Protein AF-A0A7J2YUZ9-F1 (afdb_monomer)

Foldseek 3Di:
DPPPDPPPPPPDDDPQPAKWWWWQDPPPRDTDTDGPPDQWDQDPPPRDIDGPV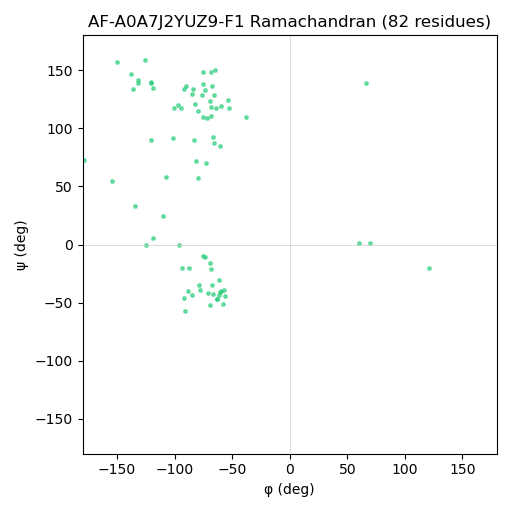PTDTDDIGSHPVVVVVVNVVVDVVVDVPPPD

Mean predicted aligned error: 11.41 Å

Radius of gyration: 17.22 Å; Cα contacts (8 Å, |Δi|>4): 108; chains: 1; bounding box: 45×45×33 Å

Solvent-accessible surface area (backbone atoms only — not comparable to full-atom values): 5470 Å² total; per-residue (Å²): 142,81,84,74,77,92,75,87,79,86,83,77,86,70,86,77,56,65,40,32,32,36,31,40,40,92,84,78,64,46,80,42,82,41,55,72,85,60,58,68,47,68,38,92,87,74,67,47,80,41,46,57,84,80,40,55,71,77,47,77,19,68,44,75,64,55,43,50,52,52,50,51,50,59,44,61,73,68,47,80,78,76,76,128

Sequence (84 aa):
MLSICVWKRLSEANPKMPPTLIVKCPKCSGYMLTTKGQKTKICPYCGANVNLQKAQRIAAANTAFEASEILRKLKSERGFDRKP

pLDDT: mean 72.99, std 14.82, range [39.5, 88.75]

Structure (mmCIF, N/CA/C/O backbone):
data_AF-A0A7J2YUZ9-F1
#
_entry.id   AF-A0A7J2YUZ9-F1
#
loop_
_atom_site.group_PDB
_atom_site.id
_atom_site.type_symbol
_atom_site.label_atom_id
_atom_site.label_alt_id
_atom_site.label_comp_id
_atom_site.label_asym_id
_atom_site.label_entity_id
_atom_site.label_seq_id
_atom_site.pdbx_PDB_ins_code
_atom_site.Cartn_x
_atom_site.Cartn_y
_atom_site.Cartn_z
_atom_site.occupancy
_atom_site.B_iso_or_equiv
_atom_site.auth_seq_id
_atom_site.auth_comp_id
_atom_site.auth_asym_id
_atom_site.auth_atom_id
_atom_site.pdbx_PDB_model_num
ATOM 1 N N . MET A 1 1 ? 37.495 28.237 -19.398 1.00 46.44 1 MET A N 1
ATOM 2 C CA . MET A 1 1 ? 37.383 26.961 -18.657 1.00 46.44 1 MET A CA 1
ATOM 3 C C . MET A 1 1 ? 36.872 27.285 -17.264 1.00 46.44 1 MET A C 1
ATOM 5 O O . MET A 1 1 ? 37.649 27.795 -1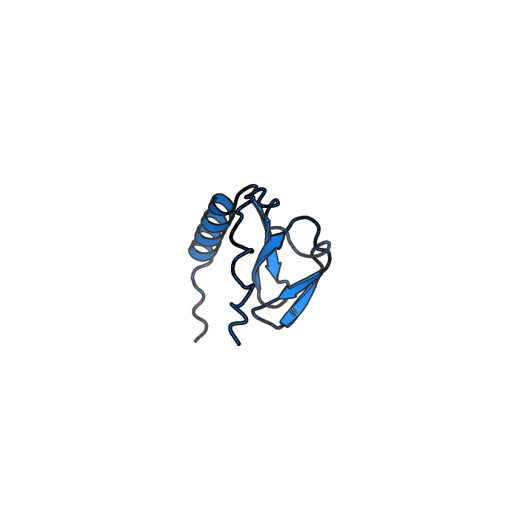6.482 1.00 46.44 1 MET A O 1
ATOM 9 N N . LEU A 1 2 ? 35.571 27.124 -17.015 1.00 39.50 2 LEU A N 1
ATOM 10 C CA . LEU A 1 2 ? 34.924 27.052 -15.691 1.00 39.50 2 LEU A CA 1
ATOM 11 C C . LEU A 1 2 ? 33.431 26.826 -15.972 1.00 39.50 2 LEU A C 1
ATOM 13 O O . LEU A 1 2 ? 32.609 27.735 -15.922 1.00 39.50 2 LEU A O 1
ATOM 17 N N . SER A 1 3 ? 33.109 25.605 -16.405 1.00 44.41 3 SER A N 1
ATOM 18 C CA . SER A 1 3 ? 31.725 25.160 -16.557 1.00 44.41 3 SER A CA 1
ATOM 19 C C . SER A 1 3 ? 31.266 24.706 -15.177 1.00 44.41 3 SER A C 1
ATOM 21 O O . SER A 1 3 ? 31.525 23.588 -14.740 1.00 44.41 3 SER A O 1
ATOM 23 N N . ILE A 1 4 ? 30.720 25.658 -14.430 1.00 50.50 4 ILE A N 1
ATOM 24 C CA . ILE A 1 4 ? 30.211 25.454 -13.082 1.00 50.50 4 ILE A CA 1
ATOM 25 C C . ILE A 1 4 ? 28.929 24.636 -13.237 1.00 50.50 4 ILE A C 1
ATOM 27 O O . ILE A 1 4 ? 27.935 25.118 -13.775 1.00 50.50 4 ILE A O 1
ATOM 31 N N . CYS A 1 5 ? 29.002 23.372 -12.828 1.00 41.97 5 CYS A N 1
ATOM 32 C CA . CYS A 1 5 ? 27.929 22.390 -12.836 1.00 41.97 5 CYS A CA 1
ATOM 33 C C . CYS A 1 5 ? 26.559 22.990 -12.473 1.00 41.97 5 CYS A C 1
ATOM 35 O O . CYS A 1 5 ? 26.280 23.300 -11.312 1.0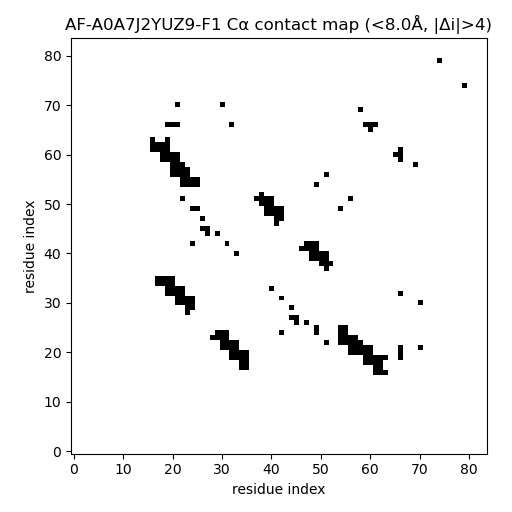0 41.97 5 CYS A O 1
ATOM 37 N N . VAL A 1 6 ? 25.670 23.069 -13.464 1.00 46.97 6 VAL A N 1
ATOM 38 C CA . VAL A 1 6 ? 24.239 23.370 -13.309 1.00 46.97 6 VAL A CA 1
ATOM 39 C C . VAL A 1 6 ? 23.538 22.149 -12.699 1.00 46.97 6 VAL A C 1
ATOM 41 O O . VAL A 1 6 ? 22.823 21.424 -13.377 1.00 46.97 6 VAL A O 1
ATOM 44 N N . TRP A 1 7 ? 23.801 21.852 -11.425 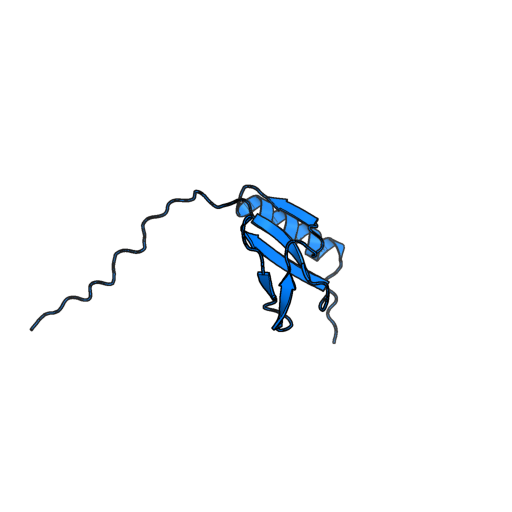1.00 48.12 7 TRP A N 1
ATOM 45 C CA . TRP A 1 7 ? 23.157 20.742 -10.693 1.00 48.12 7 TRP A CA 1
ATOM 46 C C . TRP A 1 7 ? 22.356 21.205 -9.470 1.00 48.12 7 TRP A C 1
ATOM 48 O O . TRP A 1 7 ? 21.812 20.397 -8.722 1.00 48.12 7 TRP A O 1
ATOM 58 N N . LYS A 1 8 ? 22.225 22.517 -9.259 1.00 49.91 8 LYS A N 1
ATOM 59 C CA . LYS A 1 8 ? 21.617 23.081 -8.049 1.00 49.91 8 LYS A CA 1
ATOM 60 C C . LYS A 1 8 ? 20.233 23.675 -8.313 1.00 49.91 8 LYS A C 1
ATOM 62 O O . LYS A 1 8 ? 20.022 24.862 -8.090 1.00 49.91 8 LYS A O 1
ATOM 67 N N . ARG A 1 9 ? 19.292 22.866 -8.821 1.00 51.25 9 ARG A N 1
ATOM 68 C CA . ARG A 1 9 ? 17.880 23.289 -8.930 1.00 51.25 9 ARG A CA 1
ATOM 69 C C . ARG A 1 9 ? 16.858 22.147 -8.937 1.00 51.25 9 ARG A C 1
ATOM 71 O O . ARG A 1 9 ? 16.030 22.049 -9.828 1.00 51.25 9 ARG A O 1
ATOM 78 N N . LEU A 1 10 ? 16.909 21.284 -7.924 1.00 47.94 10 LEU A N 1
ATOM 79 C CA . LEU A 1 10 ? 15.805 20.370 -7.574 1.00 47.94 10 LEU A CA 1
ATOM 80 C C . LEU A 1 10 ? 15.545 20.382 -6.055 1.00 47.94 10 LEU A C 1
ATOM 82 O O . LEU A 1 10 ? 15.208 19.368 -5.456 1.00 47.94 10 LEU A O 1
ATOM 86 N N . SER A 1 11 ? 15.744 21.538 -5.415 1.00 49.09 11 SER A N 1
ATOM 87 C CA . SER A 1 11 ? 15.537 21.746 -3.975 1.00 49.09 11 SER A CA 1
ATOM 88 C C . SER A 1 11 ? 14.334 22.642 -3.668 1.00 49.09 11 SER A C 1
ATOM 90 O O . SER A 1 11 ? 14.293 23.272 -2.617 1.00 49.09 11 SER A O 1
ATOM 92 N N . GLU A 1 12 ? 13.356 22.724 -4.569 1.00 51.22 12 GLU A N 1
ATOM 93 C CA . GLU A 1 12 ? 12.117 23.466 -4.327 1.00 51.22 12 GLU A CA 1
ATOM 94 C C . GLU A 1 12 ? 11.008 22.477 -3.969 1.00 51.22 12 GLU A C 1
ATOM 96 O O . GLU A 1 12 ? 10.333 21.881 -4.808 1.00 51.22 12 GLU A O 1
ATOM 101 N N . ALA A 1 13 ? 10.889 22.271 -2.660 1.00 51.75 13 ALA A N 1
ATOM 102 C CA . ALA A 1 13 ? 9.777 21.617 -2.009 1.00 51.75 13 ALA A CA 1
ATOM 103 C C . ALA A 1 13 ? 8.450 22.261 -2.437 1.00 51.75 13 ALA A C 1
ATOM 105 O O . ALA A 1 13 ? 8.170 23.414 -2.121 1.00 51.75 13 ALA A O 1
ATOM 106 N N . ASN A 1 14 ? 7.591 21.479 -3.084 1.00 52.75 14 ASN A N 1
ATOM 107 C CA . ASN A 1 14 ? 6.157 21.732 -3.108 1.00 52.75 14 ASN A CA 1
ATOM 108 C C . ASN A 1 14 ? 5.473 20.503 -2.499 1.00 52.75 14 ASN A C 1
ATOM 110 O O . ASN A 1 14 ? 5.193 19.543 -3.221 1.00 52.75 14 ASN A O 1
ATOM 114 N N . PRO A 1 15 ? 5.244 20.459 -1.173 1.00 57.81 15 PRO A N 1
ATOM 115 C CA . PRO A 1 15 ? 4.627 19.316 -0.524 1.00 57.81 15 PRO A CA 1
ATOM 116 C C . PRO A 1 15 ? 3.108 19.357 -0.728 1.00 57.81 15 PRO A C 1
ATOM 118 O O . PRO A 1 15 ? 2.336 19.304 0.222 1.00 57.81 15 PRO A O 1
ATOM 121 N N . LYS A 1 16 ? 2.645 19.383 -1.980 1.00 51.22 16 LYS A N 1
ATOM 122 C CA . LYS A 1 16 ? 1.355 18.770 -2.303 1.00 51.22 16 LYS A CA 1
ATOM 123 C C . LYS A 1 16 ? 1.610 17.283 -2.458 1.00 51.22 16 LYS A C 1
ATOM 125 O O . LYS A 1 16 ? 1.675 16.749 -3.561 1.00 51.22 16 LYS A O 1
ATOM 130 N N . MET A 1 17 ? 1.858 16.638 -1.322 1.00 59.09 17 MET A N 1
ATOM 131 C CA . MET A 1 17 ? 2.050 15.203 -1.289 1.00 59.09 17 MET A CA 1
ATOM 132 C C . MET A 1 17 ? 0.733 14.561 -1.727 1.00 59.09 17 MET A C 1
ATOM 134 O O . MET A 1 17 ? -0.300 14.801 -1.101 1.00 59.09 17 MET A O 1
ATOM 138 N N . PRO A 1 18 ? 0.717 13.819 -2.839 1.00 63.44 18 PRO A N 1
ATOM 139 C CA . PRO A 1 18 ? -0.519 13.237 -3.315 1.00 63.44 18 PRO A CA 1
ATOM 140 C C . PRO A 1 18 ? -0.979 12.153 -2.330 1.00 63.44 18 PRO A C 1
ATOM 142 O O . PRO A 1 18 ? -0.138 11.493 -1.704 1.00 63.44 18 PRO A O 1
ATOM 145 N N . PRO A 1 19 ? -2.300 11.942 -2.189 1.00 67.12 19 PRO A N 1
ATOM 146 C CA . PRO A 1 19 ? -2.830 10.967 -1.251 1.00 67.12 19 PRO A CA 1
ATOM 147 C C . PRO A 1 19 ? -2.187 9.603 -1.506 1.00 67.12 19 PRO A C 1
ATOM 149 O O . PRO A 1 19 ? -2.171 9.087 -2.631 1.00 67.12 19 PRO A O 1
ATOM 152 N N . THR A 1 20 ? -1.598 9.058 -0.450 1.00 79.44 20 THR A N 1
ATOM 153 C CA . THR A 1 20 ? -0.819 7.831 -0.478 1.00 79.44 20 THR A CA 1
ATOM 154 C C . THR A 1 20 ? -1.715 6.680 -0.048 1.00 79.44 20 THR A C 1
ATOM 156 O O . THR A 1 20 ? -2.271 6.663 1.042 1.00 79.44 20 THR A O 1
ATOM 159 N N . LEU A 1 21 ? -1.878 5.701 -0.921 1.00 83.50 21 LEU A N 1
ATOM 160 C CA . LEU A 1 21 ? -2.600 4.470 -0.660 1.00 83.50 21 LEU A CA 1
ATOM 161 C C . LEU A 1 21 ? -1.624 3.413 -0.144 1.00 83.50 21 LEU A C 1
ATOM 163 O O . LEU A 1 21 ? -0.555 3.201 -0.720 1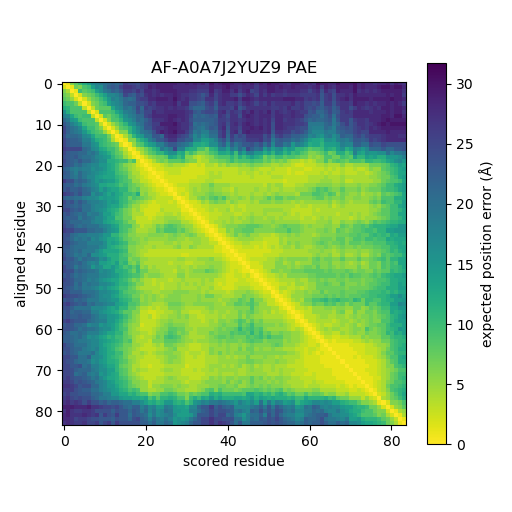.00 83.50 21 LEU A O 1
ATOM 167 N N . ILE A 1 22 ? -2.017 2.720 0.916 1.00 87.12 22 ILE A N 1
ATOM 168 C CA . ILE A 1 22 ? -1.327 1.541 1.427 1.00 87.12 22 ILE A CA 1
ATOM 169 C C . ILE A 1 22 ? -2.004 0.318 0.819 1.00 87.12 22 ILE A C 1
ATOM 171 O O . ILE A 1 22 ? -3.192 0.061 1.035 1.00 87.12 22 ILE A O 1
ATOM 175 N N . VAL A 1 23 ? -1.240 -0.434 0.034 1.00 86.25 23 VAL A N 1
ATOM 176 C CA . VAL A 1 23 ? -1.727 -1.583 -0.729 1.00 86.25 23 VAL A CA 1
ATOM 177 C C . VAL A 1 23 ? -0.979 -2.836 -0.303 1.00 86.25 23 VAL A C 1
ATOM 179 O O . VAL A 1 23 ? 0.241 -2.811 -0.114 1.00 86.25 23 VAL A O 1
ATOM 182 N N . LYS A 1 24 ? -1.710 -3.944 -0.172 1.00 84.44 24 LYS A N 1
ATOM 183 C CA . LYS A 1 24 ? -1.124 -5.266 0.058 1.00 84.44 24 LYS A CA 1
ATOM 184 C C . LYS A 1 24 ? -0.726 -5.884 -1.279 1.00 84.44 24 LYS A C 1
ATOM 186 O O . LYS A 1 24 ? -1.541 -5.960 -2.199 1.00 84.44 24 LYS A O 1
ATOM 191 N N . CYS A 1 25 ? 0.510 -6.361 -1.393 1.00 83.00 25 CYS A N 1
ATOM 192 C CA . CYS A 1 25 ? 0.898 -7.188 -2.529 1.00 83.00 25 CYS A CA 1
ATOM 193 C C . CYS A 1 25 ? 0.131 -8.523 -2.473 1.00 83.00 25 CYS A C 1
ATOM 195 O O . CYS A 1 25 ? 0.204 -9.202 -1.447 1.00 83.00 25 CYS A O 1
ATOM 197 N N . PRO A 1 26 ? -0.545 -8.951 -3.554 1.00 79.25 26 PRO A N 1
ATOM 198 C CA . PRO A 1 26 ? -1.239 -10.237 -3.578 1.00 79.25 26 PRO A CA 1
ATOM 199 C C . PRO A 1 26 ? -0.282 -11.439 -3.561 1.00 79.25 26 PRO A C 1
ATOM 201 O O . PRO A 1 26 ? -0.697 -12.525 -3.184 1.00 79.25 26 PRO A O 1
ATOM 204 N N . LYS A 1 27 ? 0.988 -11.260 -3.960 1.00 81.06 27 LYS A N 1
ATOM 205 C CA . LYS A 1 27 ? 1.975 -12.350 -4.031 1.00 81.06 27 LYS A CA 1
ATOM 206 C C . LYS A 1 27 ? 2.778 -12.519 -2.746 1.00 81.06 27 LYS A C 1
ATOM 208 O O . LYS A 1 27 ? 2.777 -13.592 -2.166 1.00 81.06 27 LYS A O 1
ATOM 213 N N . CYS A 1 28 ? 3.463 -11.467 -2.295 1.00 78.25 28 CYS A N 1
ATOM 214 C CA . CYS A 1 28 ? 4.338 -11.554 -1.121 1.00 78.25 28 CYS A CA 1
ATOM 215 C C . CYS A 1 28 ? 3.678 -11.093 0.180 1.00 78.25 28 CYS A C 1
ATOM 217 O O . CYS A 1 28 ? 4.334 -11.070 1.214 1.00 78.25 28 CYS A O 1
ATOM 219 N N . SER A 1 29 ? 2.410 -10.664 0.144 1.00 79.44 29 SER A N 1
ATOM 220 C CA . SER A 1 29 ? 1.673 -10.085 1.279 1.00 79.44 29 SER A CA 1
ATOM 221 C C . SER A 1 29 ? 2.273 -8.807 1.895 1.00 79.44 29 SER A C 1
ATOM 223 O O . SER A 1 29 ? 1.682 -8.244 2.823 1.00 79.44 29 SER A O 1
ATOM 225 N N . GLY A 1 30 ? 3.388 -8.312 1.348 1.00 82.19 30 GLY A N 1
ATOM 226 C CA . GLY A 1 30 ? 4.059 -7.093 1.781 1.00 82.19 30 GLY A CA 1
ATOM 227 C C . GLY A 1 30 ? 3.211 -5.844 1.559 1.00 82.19 30 GLY A C 1
ATOM 228 O O . GLY A 1 30 ? 2.399 -5.771 0.633 1.00 82.19 30 GLY A O 1
ATOM 229 N N . TYR A 1 31 ? 3.409 -4.852 2.421 1.00 85.00 31 TYR A N 1
ATOM 230 C CA . TYR A 1 31 ? 2.736 -3.562 2.333 1.00 85.00 31 TYR A CA 1
ATOM 231 C C . TYR A 1 31 ? 3.542 -2.591 1.481 1.00 85.00 31 TYR A C 1
ATOM 233 O O . TYR A 1 31 ? 4.758 -2.481 1.630 1.00 85.00 31 TYR A O 1
ATOM 241 N N . MET A 1 32 ? 2.862 -1.862 0.605 1.00 83.56 32 MET A N 1
ATOM 242 C CA . MET A 1 32 ? 3.488 -0.886 -0.276 1.00 83.56 32 MET A CA 1
ATOM 243 C C . MET A 1 32 ? 2.729 0.429 -0.246 1.00 83.56 32 MET A C 1
ATOM 245 O O . MET A 1 32 ? 1.500 0.446 -0.260 1.00 83.56 32 MET A O 1
ATOM 249 N N . LEU A 1 33 ? 3.481 1.526 -0.278 1.00 84.75 33 LEU A N 1
ATOM 250 C CA . LEU A 1 33 ? 2.945 2.865 -0.494 1.00 84.75 33 LEU A CA 1
ATOM 251 C C . LEU A 1 33 ? 2.785 3.108 -1.986 1.00 84.75 33 LEU A C 1
ATOM 253 O O . LEU A 1 33 ? 3.704 2.828 -2.758 1.00 84.75 33 LEU A O 1
ATOM 257 N N . THR A 1 34 ? 1.649 3.639 -2.410 1.00 83.19 34 THR A N 1
ATOM 258 C CA . THR A 1 34 ? 1.439 4.063 -3.791 1.00 83.19 34 THR A CA 1
ATOM 259 C C . THR A 1 34 ? 0.711 5.389 -3.846 1.00 83.19 34 THR A C 1
ATOM 261 O O . THR A 1 34 ? -0.138 5.679 -3.015 1.00 83.19 34 THR A O 1
ATOM 264 N N . THR A 1 35 ? 1.020 6.192 -4.851 1.00 82.25 35 THR A N 1
ATOM 265 C CA . THR A 1 35 ? 0.307 7.437 -5.100 1.00 82.25 35 THR A CA 1
ATOM 266 C C . THR A 1 35 ? -1.056 7.150 -5.729 1.00 82.25 35 THR A C 1
ATOM 268 O O . THR A 1 35 ? -1.169 6.311 -6.632 1.00 82.25 35 THR A O 1
ATOM 271 N N . LYS A 1 36 ? -2.101 7.857 -5.288 1.00 74.94 36 LYS A N 1
ATOM 272 C CA . LYS A 1 36 ? -3.423 7.818 -5.927 1.00 74.94 36 LYS A CA 1
ATOM 273 C C . LYS A 1 36 ? -3.299 8.276 -7.388 1.00 74.94 36 LYS A C 1
ATOM 275 O O . LYS A 1 36 ? -2.873 9.392 -7.652 1.00 74.94 36 LYS A O 1
ATOM 280 N N . GLY A 1 37 ? -3.652 7.398 -8.326 1.00 75.12 37 GLY A N 1
ATOM 281 C CA . GLY A 1 37 ? -3.587 7.660 -9.773 1.00 75.12 37 GLY A CA 1
ATOM 282 C C . GLY A 1 37 ? -2.695 6.689 -10.546 1.00 75.12 37 GLY A C 1
ATOM 283 O O . GLY A 1 37 ? -2.899 6.501 -11.744 1.00 75.12 37 GLY A O 1
ATOM 284 N N . GLN A 1 38 ? -1.775 5.994 -9.871 1.00 80.50 38 GLN A N 1
ATOM 285 C CA . GLN A 1 38 ? -0.988 4.949 -10.522 1.00 80.50 38 GLN A CA 1
ATOM 286 C C . GLN A 1 38 ? -1.845 3.702 -10.777 1.00 80.50 38 GLN A C 1
ATOM 288 O O . GLN A 1 38 ? -2.559 3.233 -9.888 1.00 80.50 38 GLN A O 1
ATOM 293 N N . LYS A 1 39 ? -1.777 3.157 -11.998 1.00 82.12 39 LYS A N 1
ATOM 294 C CA . LYS A 1 39 ? -2.534 1.953 -12.398 1.00 82.12 39 LYS A CA 1
ATOM 295 C C . LYS A 1 39 ? -1.799 0.668 -12.019 1.00 82.12 39 LYS A C 1
ATOM 297 O O . LYS A 1 39 ? -2.396 -0.266 -11.487 1.00 82.12 39 LYS A O 1
ATOM 302 N N . THR A 1 40 ? -0.493 0.642 -12.259 1.00 84.00 40 THR A N 1
ATOM 303 C CA . THR A 1 40 ? 0.373 -0.519 -12.041 1.00 84.00 40 THR A CA 1
ATOM 304 C C . THR A 1 40 ? 1.614 -0.104 -11.276 1.00 84.00 40 THR A C 1
ATOM 306 O O . THR A 1 40 ? 2.198 0.944 -11.555 1.00 84.00 40 THR A O 1
ATOM 309 N N . LYS A 1 41 ? 2.035 -0.934 -10.326 1.00 84.62 41 LYS A N 1
ATOM 310 C CA . LYS A 1 41 ? 3.291 -0.752 -9.602 1.00 84.62 41 LYS A CA 1
ATOM 311 C C . LYS A 1 41 ? 4.004 -2.089 -9.478 1.00 84.62 41 LYS A C 1
ATOM 313 O O . LYS A 1 41 ? 3.392 -3.090 -9.111 1.00 84.62 41 LYS A O 1
ATOM 318 N N . ILE A 1 42 ? 5.301 -2.098 -9.764 1.00 84.69 42 ILE A N 1
ATOM 319 C CA . ILE A 1 42 ? 6.149 -3.263 -9.514 1.00 84.69 42 ILE A CA 1
ATOM 320 C C . ILE A 1 42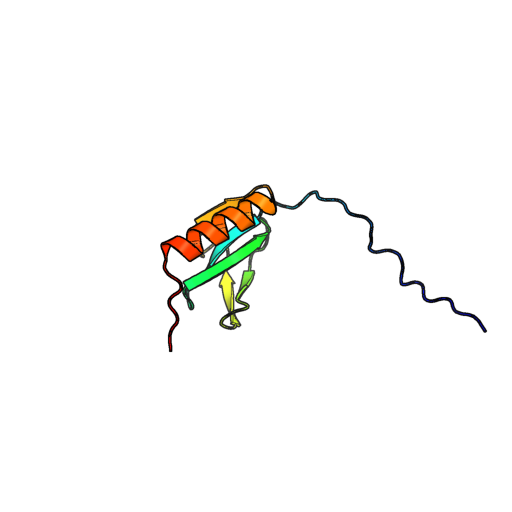 ? 6.437 -3.319 -8.014 1.00 84.69 42 ILE A C 1
ATOM 322 O O . ILE A 1 42 ? 6.827 -2.321 -7.403 1.00 84.69 42 ILE A O 1
ATOM 326 N N . CYS A 1 43 ? 6.195 -4.478 -7.408 1.00 82.75 43 CYS A N 1
ATOM 327 C CA . CYS A 1 43 ? 6.479 -4.688 -6.001 1.00 82.75 43 CYS A CA 1
ATOM 328 C C . CYS A 1 43 ? 7.998 -4.716 -5.769 1.00 82.75 43 CYS A C 1
ATOM 330 O O . CYS A 1 43 ? 8.657 -5.583 -6.340 1.00 82.75 43 CYS A O 1
ATOM 332 N N . PRO A 1 44 ? 8.557 -3.853 -4.898 1.00 80.50 44 PRO A N 1
ATOM 333 C CA . PRO A 1 44 ? 9.995 -3.838 -4.629 1.00 80.50 44 PRO A CA 1
ATOM 334 C C . PRO A 1 44 ? 10.471 -5.084 -3.868 1.00 80.50 44 PRO A C 1
ATOM 336 O O . PRO A 1 44 ? 11.662 -5.348 -3.826 1.00 80.50 44 PRO A O 1
ATOM 339 N N . TYR A 1 45 ? 9.555 -5.849 -3.266 1.00 82.88 45 TYR A N 1
ATOM 340 C CA . TYR A 1 45 ? 9.899 -7.036 -2.484 1.00 82.88 45 TYR A CA 1
ATOM 341 C C . TYR A 1 45 ? 9.980 -8.312 -3.324 1.00 82.88 45 TYR A C 1
ATOM 343 O O . TYR A 1 45 ? 10.840 -9.144 -3.084 1.00 82.88 45 TYR A O 1
ATOM 351 N N . CYS A 1 46 ? 9.066 -8.500 -4.280 1.00 80.50 46 CYS A N 1
ATOM 352 C CA . CYS A 1 46 ? 8.965 -9.752 -5.042 1.00 80.50 46 CYS A CA 1
ATOM 353 C C . CYS A 1 46 ? 9.033 -9.573 -6.561 1.00 80.50 46 CYS A C 1
ATOM 355 O O . CYS A 1 46 ? 8.884 -10.547 -7.290 1.00 80.50 46 CYS A O 1
ATOM 357 N N . GLY A 1 47 ? 9.162 -8.340 -7.058 1.00 83.19 47 GLY A N 1
ATOM 358 C CA . GLY A 1 47 ? 9.172 -8.049 -8.494 1.00 83.19 47 GLY A CA 1
ATOM 359 C C . GLY A 1 47 ? 7.827 -8.255 -9.203 1.00 83.19 47 GLY A C 1
ATOM 360 O O . GLY A 1 47 ? 7.731 -8.043 -10.408 1.00 83.19 47 GLY A O 1
ATOM 361 N N . ALA A 1 48 ? 6.760 -8.637 -8.493 1.00 83.69 48 ALA A N 1
ATOM 362 C CA . ALA A 1 48 ? 5.452 -8.839 -9.107 1.00 83.69 48 ALA A CA 1
ATOM 363 C C . ALA A 1 48 ? 4.859 -7.514 -9.612 1.00 83.69 48 ALA A C 1
ATOM 365 O O . ALA A 1 48 ? 4.851 -6.513 -8.891 1.00 83.69 48 ALA A O 1
ATOM 366 N N . ASN A 1 49 ? 4.292 -7.524 -10.821 1.00 84.75 49 ASN A N 1
ATOM 367 C CA . ASN A 1 49 ? 3.502 -6.406 -11.327 1.00 84.7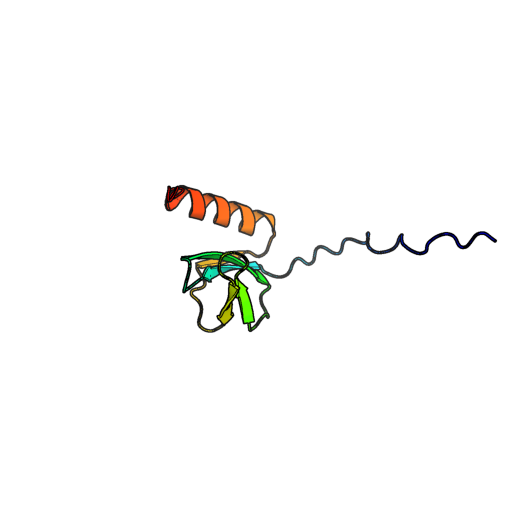5 49 ASN A CA 1
ATOM 368 C C . ASN A 1 49 ? 2.128 -6.407 -10.642 1.00 84.75 49 ASN A C 1
ATOM 370 O O . ASN A 1 49 ? 1.310 -7.304 -10.852 1.00 84.75 49 ASN A O 1
ATOM 374 N N . VAL A 1 50 ? 1.898 -5.426 -9.770 1.00 82.62 50 VAL A N 1
ATOM 375 C CA . VAL A 1 50 ? 0.660 -5.298 -9.004 1.00 82.62 50 VAL A CA 1
ATOM 376 C C . VAL A 1 50 ? -0.230 -4.253 -9.661 1.00 82.62 50 VAL A C 1
ATOM 378 O O . VAL A 1 50 ? 0.103 -3.068 -9.723 1.00 82.62 50 VAL A O 1
ATOM 381 N N . ASN A 1 51 ? -1.401 -4.696 -10.114 1.00 83.81 51 ASN A N 1
ATOM 382 C CA . ASN A 1 51 ? -2.454 -3.806 -10.582 1.00 83.81 51 ASN A CA 1
ATOM 383 C C . ASN A 1 51 ? -3.205 -3.216 -9.377 1.00 83.81 51 ASN A C 1
ATOM 385 O O . ASN A 1 51 ? -3.879 -3.934 -8.640 1.00 83.81 51 ASN A O 1
ATOM 389 N N . LEU A 1 52 ? -3.109 -1.900 -9.193 1.00 79.88 52 LEU A N 1
ATOM 390 C CA . LEU A 1 52 ? -3.639 -1.162 -8.039 1.00 79.88 52 LEU A CA 1
ATOM 391 C C . LEU A 1 52 ? -5.167 -0.970 -8.075 1.00 79.88 52 LEU A C 1
ATOM 393 O O . LEU A 1 52 ? -5.771 -0.532 -7.090 1.00 79.88 52 LEU A O 1
ATOM 397 N N . GLN A 1 53 ? -5.810 -1.285 -9.202 1.00 78.25 53 GLN A N 1
ATOM 398 C CA . GLN A 1 53 ? -7.270 -1.367 -9.294 1.00 78.25 53 GLN A CA 1
ATOM 399 C C . GLN A 1 53 ? -7.797 -2.686 -8.726 1.00 78.25 53 GLN A C 1
ATOM 401 O O . GLN A 1 53 ? -8.854 -2.693 -8.109 1.00 78.25 53 GLN A O 1
ATOM 406 N N . LYS A 1 54 ? -7.044 -3.778 -8.908 1.00 77.88 54 LYS A N 1
ATOM 407 C CA . LYS A 1 54 ? -7.415 -5.123 -8.440 1.00 77.88 54 LYS A CA 1
ATOM 408 C C . LYS A 1 54 ? -6.838 -5.463 -7.064 1.00 77.88 54 LYS A C 1
ATOM 410 O O . LYS A 1 54 ? -7.303 -6.390 -6.413 1.00 77.88 54 LYS A O 1
ATOM 415 N N . ALA A 1 55 ? -5.793 -4.757 -6.639 1.00 78.94 55 ALA A N 1
ATOM 416 C CA . ALA A 1 55 ? -5.121 -5.025 -5.378 1.00 78.94 55 ALA A CA 1
ATOM 417 C C . ALA A 1 55 ? -5.924 -4.526 -4.170 1.00 78.94 55 ALA A C 1
ATOM 419 O O . ALA A 1 55 ? -6.599 -3.497 -4.225 1.00 78.94 55 ALA A O 1
ATOM 420 N N . GLN A 1 56 ? -5.780 -5.235 -3.049 1.00 80.56 56 GLN A N 1
ATOM 421 C CA . GLN A 1 56 ? -6.429 -4.890 -1.790 1.00 80.56 56 GLN A CA 1
ATOM 422 C C . GLN A 1 56 ? -5.835 -3.594 -1.221 1.00 80.56 56 GLN A C 1
ATOM 424 O O . GLN A 1 56 ? -4.678 -3.551 -0.783 1.00 80.56 56 GLN A O 1
ATOM 429 N N . ARG A 1 57 ? -6.642 -2.530 -1.236 1.00 84.00 57 ARG A N 1
ATOM 430 C CA . ARG A 1 57 ? -6.336 -1.247 -0.595 1.00 84.00 57 ARG A CA 1
ATOM 431 C C . ARG A 1 57 ? -6.702 -1.363 0.877 1.00 84.00 57 ARG A C 1
ATOM 433 O O . ARG A 1 57 ? -7.847 -1.658 1.192 1.00 84.00 57 ARG A O 1
ATOM 440 N N . ILE A 1 58 ? -5.726 -1.170 1.752 1.00 83.75 58 ILE A N 1
ATOM 441 C CA . ILE A 1 58 ? -5.924 -1.294 3.200 1.00 83.75 58 ILE A CA 1
ATOM 442 C C . ILE A 1 58 ? -6.289 0.060 3.788 1.00 83.75 58 ILE A C 1
ATOM 444 O O . ILE A 1 58 ? -7.221 0.166 4.573 1.00 83.75 58 ILE A O 1
ATOM 448 N N . ALA A 1 59 ? -5.557 1.098 3.387 1.00 82.06 59 ALA A N 1
ATOM 449 C CA . ALA A 1 59 ? -5.759 2.442 3.892 1.00 82.06 59 ALA A CA 1
ATOM 450 C C . ALA A 1 59 ? -5.381 3.485 2.841 1.00 82.06 59 ALA A C 1
ATOM 452 O O . ALA A 1 59 ? -4.592 3.226 1.927 1.00 82.06 59 ALA A O 1
ATOM 453 N N . ALA A 1 60 ? -5.943 4.675 2.996 1.00 81.50 60 ALA A N 1
ATOM 454 C CA . ALA A 1 60 ? -5.552 5.877 2.284 1.00 81.50 60 ALA A CA 1
ATOM 455 C C . ALA A 1 60 ? -5.088 6.900 3.320 1.00 81.50 60 ALA A C 1
ATOM 457 O O . ALA A 1 60 ? -5.747 7.077 4.339 1.00 81.50 60 ALA A O 1
ATOM 458 N N . ALA A 1 61 ? -3.969 7.556 3.054 1.00 83.00 61 ALA A N 1
ATOM 459 C CA . ALA A 1 61 ? -3.433 8.637 3.860 1.00 83.00 61 ALA A CA 1
ATOM 460 C C . ALA A 1 61 ? -3.339 9.890 2.996 1.00 83.00 61 ALA A C 1
ATOM 462 O O . ALA A 1 61 ? -2.959 9.816 1.823 1.00 83.00 61 ALA A O 1
ATOM 463 N N . ASN A 1 62 ? -3.674 11.042 3.564 1.00 80.38 62 ASN A N 1
ATOM 464 C CA . ASN A 1 62 ? -3.564 12.307 2.842 1.00 80.38 62 ASN A CA 1
ATOM 465 C C . ASN A 1 62 ? -2.158 12.902 2.990 1.00 80.38 62 ASN A C 1
ATOM 467 O O . ASN A 1 62 ? -1.737 13.695 2.152 1.00 80.38 62 ASN A O 1
ATOM 471 N N . THR A 1 63 ? -1.413 12.473 4.013 1.00 81.50 63 THR A N 1
ATOM 472 C CA . THR A 1 63 ? -0.063 12.958 4.320 1.00 81.50 63 THR A CA 1
ATOM 473 C C . THR A 1 63 ? 0.964 11.824 4.430 1.00 81.50 63 THR A C 1
ATOM 475 O O . THR A 1 63 ? 0.631 10.662 4.675 1.00 81.50 63 THR A O 1
ATOM 478 N N . ALA A 1 64 ? 2.250 12.167 4.277 1.00 78.19 64 ALA A N 1
ATOM 479 C CA . ALA A 1 64 ? 3.378 11.247 4.486 1.00 78.19 64 ALA A CA 1
ATOM 480 C C . ALA A 1 64 ? 3.403 10.637 5.886 1.00 78.19 64 ALA A C 1
ATOM 482 O O . ALA A 1 64 ? 3.764 9.471 6.075 1.00 78.19 64 ALA A O 1
ATOM 483 N N . PHE A 1 65 ? 3.067 11.478 6.862 1.00 82.00 65 PHE A N 1
ATOM 484 C CA . PHE A 1 65 ? 3.173 11.168 8.272 1.00 82.00 65 PHE A CA 1
ATOM 485 C C . PHE A 1 65 ? 2.141 10.109 8.653 1.00 82.00 65 PHE A C 1
ATOM 487 O O . PHE A 1 65 ? 2.518 9.034 9.115 1.00 82.00 65 PHE A O 1
ATOM 494 N N . GLU A 1 66 ? 0.872 10.342 8.308 1.00 84.38 66 GLU A N 1
ATOM 495 C CA . GLU A 1 66 ? -0.210 9.367 8.489 1.00 84.38 66 GLU A CA 1
ATOM 496 C C . GLU A 1 66 ? 0.099 8.036 7.794 1.00 84.38 66 GLU A C 1
ATOM 498 O O . GLU A 1 66 ? -0.068 6.970 8.383 1.00 84.38 66 GLU A O 1
ATOM 503 N N . ALA A 1 67 ? 0.609 8.076 6.557 1.00 84.06 67 ALA A N 1
ATOM 504 C CA . ALA A 1 67 ? 0.968 6.863 5.823 1.00 84.06 67 ALA A CA 1
ATOM 505 C C . ALA A 1 67 ? 2.027 6.035 6.569 1.00 84.06 67 ALA A C 1
ATOM 507 O O . ALA A 1 67 ? 1.952 4.804 6.621 1.00 84.06 67 ALA A O 1
ATOM 508 N N . SER A 1 68 ? 3.008 6.716 7.161 1.00 83.31 68 SER A N 1
ATOM 509 C CA . SER A 1 68 ? 4.089 6.091 7.923 1.00 83.31 68 SER A CA 1
ATOM 510 C C . SER A 1 68 ? 3.585 5.516 9.245 1.00 83.31 68 SER A C 1
ATOM 512 O O . SER A 1 68 ? 3.959 4.397 9.601 1.00 83.31 68 SER A O 1
ATOM 514 N N . GLU A 1 69 ? 2.706 6.227 9.952 1.00 88.75 69 GLU A N 1
ATOM 515 C CA . GLU A 1 69 ? 2.089 5.729 11.184 1.00 88.75 69 GLU A CA 1
ATOM 516 C C . GLU A 1 69 ? 1.231 4.490 10.936 1.00 88.75 69 GLU A C 1
ATOM 518 O O . GLU A 1 69 ? 1.386 3.486 11.635 1.00 88.75 69 GLU A O 1
ATOM 523 N N . ILE A 1 70 ? 0.378 4.520 9.909 1.00 87.50 70 ILE A N 1
ATOM 524 C CA . ILE A 1 70 ? -0.462 3.375 9.546 1.00 87.50 70 ILE A CA 1
ATOM 525 C C . ILE A 1 70 ? 0.422 2.184 9.164 1.00 87.50 70 ILE A C 1
ATOM 527 O O . ILE A 1 70 ? 0.183 1.073 9.627 1.00 87.50 70 ILE A O 1
ATOM 531 N N . LEU A 1 71 ? 1.490 2.392 8.387 1.00 85.12 71 LEU A N 1
ATOM 532 C CA . LEU A 1 71 ? 2.436 1.318 8.076 1.00 85.12 71 LEU A CA 1
ATOM 533 C C . LEU A 1 71 ? 3.114 0.732 9.316 1.00 85.12 71 LEU A C 1
ATOM 535 O O . LEU A 1 71 ? 3.307 -0.482 9.371 1.00 85.12 71 LEU A O 1
ATOM 539 N N . ARG A 1 72 ? 3.512 1.567 10.283 1.00 86.75 72 ARG A N 1
ATOM 540 C CA . ARG A 1 72 ? 4.120 1.092 11.536 1.00 86.75 72 ARG A CA 1
ATOM 541 C C . ARG A 1 72 ? 3.123 0.251 12.324 1.00 86.75 72 ARG A C 1
ATOM 543 O O . ARG A 1 72 ? 3.479 -0.858 12.705 1.00 86.75 72 ARG A O 1
ATOM 550 N N . LYS A 1 73 ? 1.880 0.720 12.476 1.00 87.56 73 LYS A N 1
ATOM 551 C CA . LYS A 1 73 ? 0.798 -0.032 13.137 1.00 87.56 73 LYS A CA 1
ATOM 552 C C . LYS A 1 73 ? 0.555 -1.379 12.449 1.00 87.56 73 LYS A C 1
ATOM 554 O O . LYS A 1 73 ? 0.688 -2.415 13.087 1.00 87.56 73 LYS A O 1
ATOM 559 N N . LEU A 1 74 ? 0.377 -1.375 11.127 1.00 84.94 74 LEU A N 1
ATOM 560 C CA . LEU A 1 74 ? 0.147 -2.582 10.323 1.00 84.94 74 LEU A CA 1
ATOM 561 C C . LEU A 1 74 ? 1.296 -3.602 10.370 1.00 84.94 74 LEU A C 1
ATOM 563 O O . LEU A 1 74 ? 1.063 -4.800 10.181 1.00 84.94 74 LEU A O 1
ATOM 567 N N . LYS A 1 75 ? 2.541 -3.140 10.546 1.00 81.88 75 LYS A N 1
ATOM 568 C CA . LYS A 1 75 ? 3.715 -4.009 10.724 1.00 81.88 75 LYS A CA 1
ATOM 569 C C . LYS A 1 75 ? 3.801 -4.567 12.142 1.00 81.88 75 LYS A C 1
ATOM 571 O O . LYS A 1 75 ? 4.167 -5.726 12.292 1.00 81.88 75 LYS A O 1
ATOM 576 N N . SER A 1 76 ? 3.471 -3.768 13.155 1.00 83.31 76 SER A N 1
ATOM 577 C CA . SER A 1 76 ? 3.439 -4.218 14.550 1.00 83.31 76 SER A CA 1
ATOM 578 C C . SER A 1 76 ? 2.334 -5.247 14.790 1.00 83.31 76 SER A C 1
ATOM 580 O O . SER A 1 76 ? 2.583 -6.258 15.435 1.00 83.31 76 SER A O 1
ATOM 582 N N . GLU A 1 77 ? 1.142 -5.028 14.231 1.00 78.44 77 GLU A N 1
ATOM 583 C CA . GLU A 1 77 ? -0.023 -5.909 14.410 1.00 78.44 77 GLU A CA 1
ATOM 584 C C . GLU A 1 77 ? 0.142 -7.279 13.753 1.00 78.44 77 GLU A C 1
ATOM 586 O O . GLU A 1 77 ? -0.335 -8.274 14.287 1.00 78.44 77 GLU A O 1
ATOM 591 N N . ARG A 1 78 ? 0.825 -7.359 12.604 1.00 69.31 78 ARG A N 1
ATOM 592 C CA . ARG A 1 78 ? 1.077 -8.659 11.966 1.00 69.31 78 ARG A CA 1
ATOM 593 C C . ARG A 1 78 ? 2.137 -9.494 12.679 1.00 69.31 78 ARG A C 1
ATOM 595 O O . ARG A 1 78 ? 2.286 -10.657 12.337 1.00 69.31 78 ARG A O 1
ATOM 602 N N . GLY A 1 79 ? 2.867 -8.921 13.637 1.00 57.88 79 GLY A N 1
ATOM 603 C CA . GLY A 1 79 ? 4.150 -9.469 14.042 1.00 57.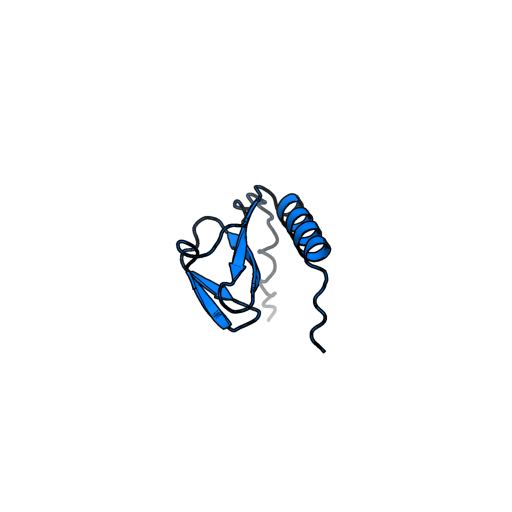88 79 GLY A CA 1
ATOM 604 C C . GLY A 1 79 ? 5.139 -9.348 12.881 1.00 57.88 79 GLY A C 1
ATOM 605 O O . GLY A 1 79 ? 4.821 -9.536 11.707 1.00 57.88 79 GLY A O 1
ATOM 606 N N . PHE A 1 80 ? 6.377 -8.978 13.175 1.00 53.97 80 PHE A N 1
ATOM 607 C CA . PHE A 1 80 ? 7.443 -9.151 12.200 1.00 53.97 80 PHE A CA 1
ATOM 608 C C . PHE A 1 80 ? 7.621 -10.668 12.040 1.00 53.97 80 PHE A C 1
ATOM 610 O O . PHE A 1 80 ? 8.336 -11.270 12.839 1.00 53.97 80 PHE A O 1
ATOM 617 N N . ASP A 1 81 ? 6.941 -11.297 11.075 1.00 51.88 81 ASP A N 1
ATOM 618 C CA . ASP A 1 81 ? 7.244 -12.663 10.645 1.00 51.88 81 ASP A CA 1
ATOM 619 C C . ASP A 1 81 ? 8.691 -12.651 10.135 1.00 51.88 81 ASP A C 1
ATOM 621 O O . ASP A 1 81 ? 8.972 -12.431 8.953 1.00 51.88 81 ASP A O 1
ATOM 625 N N . ARG A 1 82 ? 9.647 -12.803 11.056 1.00 52.00 82 ARG A N 1
ATOM 626 C CA . ARG A 1 82 ? 11.026 -13.155 10.748 1.00 52.00 82 ARG A CA 1
ATOM 627 C C . ARG A 1 82 ? 10.939 -14.561 10.182 1.00 52.00 82 ARG A C 1
ATOM 629 O O . ARG A 1 82 ? 10.984 -15.526 10.936 1.00 52.00 82 A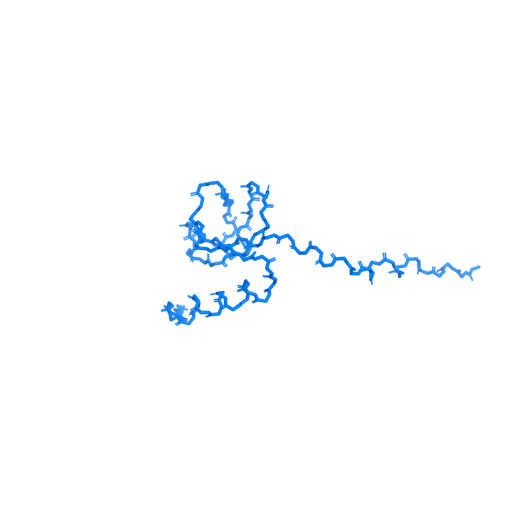RG A O 1
ATOM 636 N N . LYS A 1 83 ? 10.717 -14.689 8.875 1.00 45.66 83 LYS A N 1
ATOM 637 C CA . LYS A 1 83 ? 10.902 -15.986 8.239 1.00 45.66 83 LYS A CA 1
ATOM 638 C C . LYS A 1 83 ? 12.415 -16.271 8.282 1.00 45.66 83 LYS A C 1
ATOM 640 O O . LYS A 1 83 ? 13.151 -15.415 7.786 1.00 45.66 83 LYS A O 1
ATOM 645 N N . PRO A 1 84 ? 12.852 -17.345 8.968 1.00 48.66 84 PRO A N 1
ATOM 646 C CA . PRO A 1 84 ? 14.264 -17.702 9.094 1.00 48.66 84 PRO A CA 1
ATOM 647 C C . PRO A 1 84 ? 14.891 -18.038 7.740 1.00 48.66 84 PRO A C 1
ATOM 649 O O . PRO A 1 84 ? 14.134 -18.419 6.813 1.00 48.66 84 PRO A O 1
#

Secondary structure (DSSP, 8-state):
----------------PPPEEEEE-TTT--EEEEETT-SEEE-TTT--EEETTTS-EEEEESSHHHHHHHHHHHHHHT------

Nearest PDB structures (foldseek):
  9egv-assembly1_B  TM=8.311E-01  e=1.504E+00  Homo sapiens
  7exm-assembly2_B  TM=5.442E-01  e=1.168E+00  Severe acute respiratory syndrome coronavirus 2
  6sc7-assembly1_A  TM=5.481E-01  e=2.064E+00  Homo sapiens
  6sc8-assembly1_A  TM=5.463E-01  e=2.064E+00  Homo sapiens